Protein AF-A0A2S7TYX8-F1 (afdb_monomer)

Nearest PDB structures (foldseek):
  7lha-assembly2_B  TM=9.371E-01  e=7.055E-05  Bacteroides uniformis
  5g2v-assembly1_A  TM=8.141E-01  e=1.453E-05  Bacteroides thetaiotaomicron VPI-5482
  7lj2-assembly2_B  TM=9.367E-01  e=9.805E-05  Bacteroides uniformis
  7lha-assembly1_A  TM=9.356E-01  e=2.812E-04  Bacteroides uniformis
  2qzu-assembly1_A  TM=8.920E-01  e=6.196E-04  Bacteroides fragilis YCH46

Solvent-accessible surface area (backbone atoms only — not comparable to full-atom values): 7106 Å² total; per-residue (Å²): 107,70,68,61,51,52,51,53,50,52,50,53,52,50,53,49,53,53,54,52,51,32,49,78,70,72,37,47,76,79,46,71,48,77,49,69,54,97,54,20,57,31,81,51,52,96,76,34,73,55,69,88,61,97,45,65,57,26,63,59,46,64,76,46,79,44,40,69,81,45,101,58,51,92,67,78,79,82,72,86,73,89,81,59,80,57,19,51,60,40,28,52,31,51,78,72,74,43,85,70,65,90,85,59,91,37,54,57,53,71,90,63,69,123

Organism: NCBI:txid1658618

Radius of gyration: 16.45 Å; Cα contacts (8 Å, |Δi|>4): 111; chains: 1; bounding box: 40×35×39 Å

Sequence (114 aa):
MRDYNQLVYGVDVAVGMIREELAKHNLTEKTVIIFASDSGYANGVYGYGAKVLPYEEFARVPLMIYDPRHSVSGKKLRSKALTGGCDIAPTILELAGLSIPGNIGGKKLTASFG

Mean predicted aligned error: 4.53 Å

pLDDT: mean 91.05, std 7.35, range [65.44, 98.44]

Secondary structure (DSSP, 8-state):
-HHHHHHHHHHHHHHHHHHHHHHHTT-GGG--EEEE-S----TTGGG--SS-S-SHHHH---EEEE-TTSTTTTS---------GGGHHHHHHHHTTPPPPTT--S--SGGG--

InterPro domains:
  IPR000917 Sulfatase, N-terminal [PF00884] (2-97)
  IPR017850 Alkaline-phosphatase-like, core domain superfamily [G3DSA:3.40.720.10] (1-113)
  IPR017850 Alk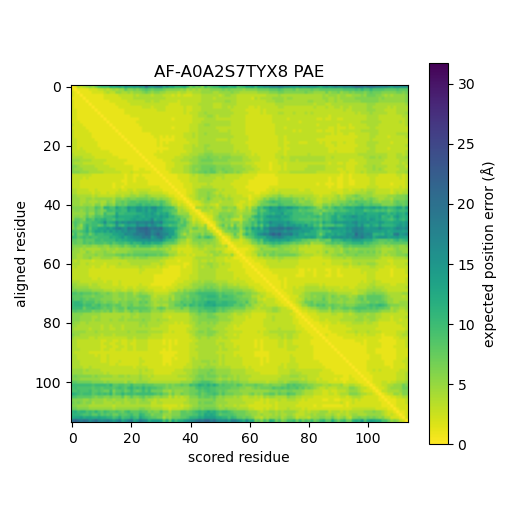aline-phosphatase-like, core domain superfamily [SSF53649] (1-110)

Structure (mmCIF, N/CA/C/O backbone):
data_AF-A0A2S7TYX8-F1
#
_entry.id   AF-A0A2S7TYX8-F1
#
loop_
_atom_site.group_PDB
_atom_site.id
_atom_site.type_symbol
_atom_site.label_atom_id
_atom_site.label_alt_id
_atom_site.label_comp_id
_atom_site.label_asym_id
_atom_site.label_entity_id
_atom_site.label_seq_id
_atom_site.pdbx_PDB_ins_code
_atom_site.Cartn_x
_atom_site.Cartn_y
_atom_site.Cartn_z
_atom_site.occupancy
_atom_site.B_iso_or_equiv
_atom_site.auth_seq_id
_atom_site.auth_comp_id
_atom_site.auth_asym_id
_atom_site.auth_atom_id
_atom_site.pdbx_PDB_model_num
ATOM 1 N N . MET A 1 1 ? 9.402 9.590 -20.543 1.00 76.50 1 MET A N 1
ATOM 2 C CA . MET A 1 1 ? 9.129 10.032 -19.154 1.00 76.50 1 MET A CA 1
ATOM 3 C C . MET A 1 1 ? 7.881 10.894 -19.018 1.00 76.50 1 MET A C 1
ATOM 5 O O . MET A 1 1 ? 7.153 10.682 -18.061 1.00 76.50 1 MET A O 1
ATOM 9 N N . ARG A 1 2 ? 7.609 11.840 -19.932 1.00 86.94 2 ARG A N 1
ATOM 10 C CA . ARG A 1 2 ? 6.414 12.702 -19.863 1.00 86.94 2 ARG A CA 1
ATOM 11 C C . ARG A 1 2 ? 5.112 11.911 -19.677 1.00 86.94 2 ARG A C 1
ATOM 13 O O . ARG A 1 2 ? 4.407 12.161 -18.709 1.00 86.94 2 ARG A O 1
ATOM 20 N N . ASP A 1 3 ? 4.858 10.931 -20.539 1.00 89.50 3 ASP A N 1
ATOM 21 C CA . ASP A 1 3 ? 3.597 10.173 -20.520 1.00 89.50 3 ASP A CA 1
ATOM 22 C C . ASP A 1 3 ? 3.461 9.316 -19.252 1.00 89.50 3 ASP A C 1
ATOM 24 O O . ASP A 1 3 ? 2.412 9.295 -18.616 1.00 89.50 3 ASP A O 1
ATOM 28 N N . TYR A 1 4 ? 4.555 8.688 -18.807 1.00 88.38 4 TYR A N 1
ATOM 29 C CA . TYR A 1 4 ? 4.590 7.947 -17.542 1.00 88.38 4 TYR A CA 1
ATOM 30 C C . TYR A 1 4 ? 4.257 8.849 -16.346 1.00 88.38 4 TYR A C 1
ATOM 32 O O . TYR A 1 4 ? 3.425 8.502 -15.515 1.00 88.38 4 TYR A O 1
ATOM 40 N N . ASN A 1 5 ? 4.844 10.046 -16.285 1.00 90.94 5 ASN A N 1
ATOM 41 C CA . ASN A 1 5 ? 4.571 10.989 -15.202 1.00 90.94 5 ASN A CA 1
ATOM 42 C C . ASN A 1 5 ? 3.126 11.511 -15.240 1.00 90.94 5 ASN A C 1
ATOM 44 O O . ASN A 1 5 ? 2.542 11.753 -14.187 1.00 90.94 5 ASN A O 1
ATOM 48 N N . GLN A 1 6 ? 2.528 11.652 -16.428 1.00 94.50 6 GLN A N 1
ATOM 49 C CA . GLN A 1 6 ? 1.105 11.984 -16.559 1.00 94.50 6 GLN A CA 1
ATOM 50 C C . GLN A 1 6 ? 0.209 10.866 -16.011 1.00 94.50 6 GLN A C 1
ATOM 52 O O . GLN A 1 6 ? -0.777 11.161 -15.339 1.00 94.50 6 GLN A O 1
ATOM 57 N N . LEU A 1 7 ? 0.569 9.597 -16.227 1.00 94.00 7 LEU A N 1
ATOM 58 C CA . LEU A 1 7 ? -0.145 8.463 -15.634 1.00 94.00 7 LEU A CA 1
ATOM 59 C C . LEU A 1 7 ? -0.006 8.437 -14.108 1.00 94.00 7 LEU A C 1
ATOM 61 O O . LEU A 1 7 ? -1.002 8.255 -13.414 1.00 94.00 7 LEU A O 1
ATOM 65 N N . VAL A 1 8 ? 1.197 8.689 -13.579 1.00 93.62 8 VAL A N 1
ATOM 66 C CA . VAL A 1 8 ? 1.421 8.802 -12.127 1.00 93.62 8 VAL A CA 1
ATOM 67 C C . VAL A 1 8 ? 0.555 9.911 -11.525 1.00 93.62 8 VAL A C 1
ATOM 69 O O . VAL A 1 8 ? -0.094 9.689 -10.506 1.00 93.62 8 VAL A O 1
ATOM 72 N N . TYR A 1 9 ? 0.486 11.076 -12.175 1.00 96.50 9 TYR A N 1
ATOM 73 C CA . TYR A 1 9 ? -0.397 12.164 -11.750 1.00 96.50 9 TYR A CA 1
ATOM 74 C C . TYR A 1 9 ? -1.875 11.747 -11.764 1.00 96.50 9 TYR A C 1
ATOM 76 O O . TYR A 1 9 ? -2.601 12.017 -10.813 1.00 96.50 9 TYR A O 1
ATOM 84 N N . GLY A 1 10 ? -2.318 11.038 -12.807 1.00 97.62 10 GLY A N 1
ATOM 85 C CA . GLY A 1 10 ? -3.681 10.509 -12.880 1.00 97.62 10 GLY A CA 1
ATOM 86 C C . GLY A 1 10 ? -4.018 9.559 -11.725 1.00 97.62 10 GLY A C 1
ATOM 87 O O . GLY A 1 10 ? -5.105 9.648 -11.157 1.00 97.62 10 GLY A O 1
ATOM 88 N N . VAL A 1 11 ? -3.077 8.692 -11.333 1.00 96.75 11 VAL A N 1
ATOM 89 C CA . VAL A 1 11 ? -3.237 7.804 -10.169 1.00 96.75 11 VAL A CA 1
ATOM 90 C C . VAL A 1 11 ? -3.329 8.605 -8.869 1.00 96.75 11 VAL A C 1
ATOM 92 O O . VAL A 1 11 ? -4.192 8.308 -8.047 1.00 96.75 11 VAL A O 1
ATOM 95 N N . ASP A 1 12 ? -2.496 9.631 -8.684 1.00 97.31 12 ASP A N 1
ATOM 96 C CA . ASP A 1 12 ? -2.542 10.496 -7.495 1.00 97.31 12 ASP A CA 1
ATOM 97 C C . ASP A 1 12 ? -3.901 11.204 -7.354 1.00 97.31 12 ASP A C 1
ATOM 99 O O . ASP A 1 12 ? -4.529 11.154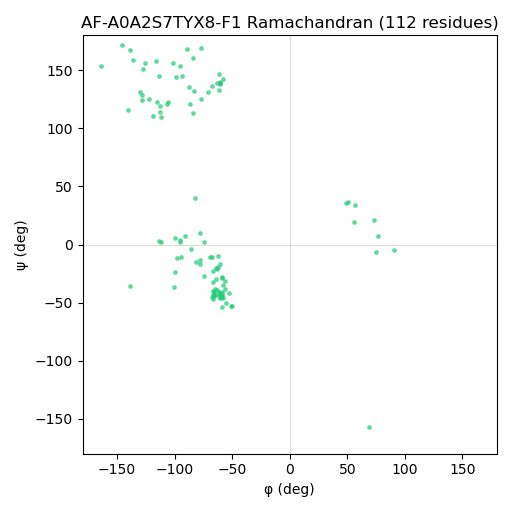 -6.292 1.00 97.31 12 ASP A O 1
ATOM 103 N N . VAL A 1 13 ? -4.425 11.754 -8.456 1.00 98.25 13 VAL A N 1
ATOM 104 C CA . VAL A 1 13 ? -5.770 12.352 -8.500 1.00 98.25 13 VAL A CA 1
ATOM 105 C C . VAL A 1 13 ? -6.847 11.320 -8.151 1.00 98.25 13 VAL A C 1
ATOM 107 O O . VAL A 1 13 ? -7.718 11.601 -7.328 1.00 98.25 13 VAL A O 1
ATOM 110 N N . ALA A 1 14 ? -6.777 10.109 -8.713 1.00 98.00 14 ALA A N 1
ATOM 111 C CA . ALA A 1 14 ? -7.742 9.047 -8.427 1.00 98.00 14 ALA A CA 1
ATOM 112 C C . ALA A 1 14 ? -7.717 8.609 -6.950 1.00 98.00 14 ALA A C 1
ATOM 114 O O . ALA A 1 14 ? -8.771 8.390 -6.350 1.00 98.00 14 ALA A O 1
ATOM 115 N N . VAL A 1 15 ? -6.534 8.535 -6.330 1.00 97.50 15 VAL A N 1
ATOM 116 C CA . VAL A 1 15 ? -6.402 8.285 -4.885 1.00 97.50 15 VAL A CA 1
ATOM 117 C C . VAL A 1 15 ? -7.064 9.406 -4.080 1.00 97.50 15 VAL A C 1
ATOM 119 O O . VAL A 1 15 ? -7.763 9.123 -3.103 1.00 97.50 15 VAL A O 1
ATOM 122 N N . GLY A 1 16 ? -6.898 10.665 -4.497 1.00 97.88 16 GLY A N 1
ATOM 123 C CA . GLY A 1 16 ? -7.610 11.810 -3.925 1.00 97.88 16 GLY A CA 1
ATOM 124 C C . GLY A 1 16 ? -9.130 11.635 -3.973 1.00 97.88 16 GLY A C 1
ATOM 125 O O . GLY A 1 16 ? -9.786 11.710 -2.935 1.00 97.88 16 GLY A O 1
ATOM 126 N N . MET A 1 17 ? -9.672 11.292 -5.143 1.00 98.44 17 MET A N 1
ATOM 127 C CA . MET A 1 17 ? -11.109 11.060 -5.342 1.00 98.44 17 MET A CA 1
ATOM 128 C C . MET A 1 17 ? -11.656 9.943 -4.442 1.00 98.44 17 MET A C 1
ATOM 130 O O . MET A 1 17 ? -12.715 10.102 -3.838 1.00 98.44 17 MET A O 1
ATOM 134 N N . ILE A 1 18 ? -10.930 8.827 -4.303 1.00 97.94 18 ILE A N 1
ATOM 135 C CA . ILE A 1 18 ? -11.330 7.724 -3.413 1.00 97.94 18 ILE A CA 1
ATOM 136 C C . ILE A 1 18 ? -11.397 8.209 -1.960 1.00 97.94 18 ILE A C 1
ATOM 138 O O . ILE A 1 18 ? -12.356 7.910 -1.249 1.00 97.94 18 ILE A O 1
ATOM 142 N N . ARG A 1 19 ? -10.401 8.981 -1.508 1.00 97.19 19 ARG A N 1
ATOM 143 C CA . ARG A 1 19 ? -10.370 9.520 -0.139 1.00 97.19 19 ARG A CA 1
ATOM 144 C C . ARG A 1 19 ? -11.496 10.518 0.118 1.00 97.19 19 ARG A C 1
ATOM 146 O O . ARG A 1 19 ? -12.083 10.491 1.198 1.00 97.19 19 ARG A O 1
ATOM 153 N N . GLU A 1 20 ? -11.801 11.377 -0.850 1.00 98.31 20 GLU A N 1
ATOM 154 C CA . GLU A 1 20 ? -12.938 12.297 -0.770 1.00 98.31 20 GLU A CA 1
ATOM 155 C C . GLU A 1 20 ? -14.261 11.542 -0.662 1.00 98.31 20 GLU A C 1
ATOM 157 O O . GLU A 1 20 ? -15.112 11.905 0.149 1.00 98.31 20 GLU A O 1
ATOM 162 N N . GLU A 1 21 ? -14.429 10.467 -1.432 1.00 98.25 21 GLU A N 1
ATOM 163 C CA . GLU A 1 21 ? -15.639 9.655 -1.366 1.00 98.25 21 GLU A CA 1
ATOM 164 C C . GLU A 1 21 ? -15.760 8.948 -0.009 1.00 98.25 21 GLU A C 1
ATOM 166 O O . GLU A 1 21 ? -16.801 9.032 0.637 1.00 98.25 21 GLU A O 1
ATOM 171 N N . LEU A 1 22 ? -14.680 8.366 0.522 1.00 98.06 22 LEU A N 1
ATOM 172 C CA . LEU A 1 22 ? -14.688 7.813 1.884 1.00 98.06 22 LEU A CA 1
ATOM 173 C C . LEU A 1 22 ? -15.101 8.854 2.940 1.00 98.06 22 LEU A C 1
ATOM 175 O O . LEU A 1 22 ? -15.848 8.523 3.864 1.00 98.06 22 LEU A O 1
ATOM 179 N N . ALA A 1 23 ? -14.665 10.109 2.794 1.00 97.31 23 ALA A N 1
ATOM 180 C CA . ALA A 1 23 ? -15.039 11.191 3.700 1.00 97.31 23 ALA A CA 1
ATOM 181 C C . ALA A 1 23 ? -16.527 11.557 3.596 1.00 97.31 23 ALA A C 1
ATOM 183 O O . ALA A 1 23 ? -17.194 11.660 4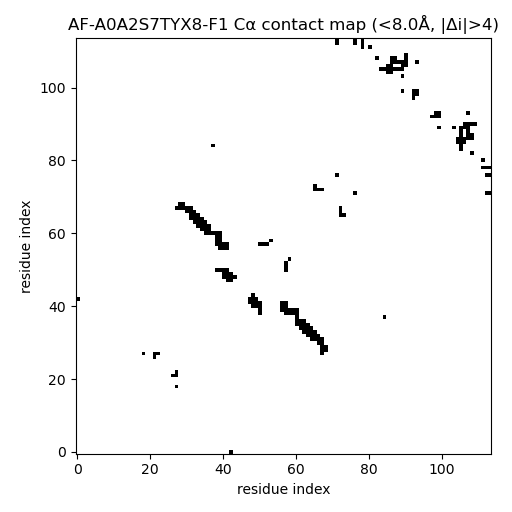.625 1.00 97.31 23 ALA A O 1
ATOM 184 N N . LYS A 1 24 ? -17.074 11.682 2.379 1.00 98.38 24 LYS A N 1
ATOM 185 C CA . LYS A 1 24 ? -18.505 11.979 2.159 1.00 98.38 24 LYS A CA 1
ATOM 186 C C . LYS A 1 24 ? -19.428 10.942 2.798 1.00 98.38 24 LYS A C 1
ATOM 188 O O . LYS A 1 24 ? -20.494 11.295 3.295 1.00 98.38 24 LYS A O 1
ATOM 193 N N . HIS A 1 25 ? -19.013 9.676 2.810 1.00 98.06 25 HIS A N 1
ATOM 194 C CA . HIS A 1 25 ? -19.786 8.573 3.389 1.00 98.06 25 HIS A CA 1
ATOM 195 C C . HIS A 1 25 ? -19.466 8.310 4.870 1.00 98.06 25 HIS A C 1
ATOM 197 O O . HIS A 1 25 ? -19.968 7.345 5.441 1.00 98.06 25 HIS A O 1
ATOM 203 N N . ASN A 1 26 ? -18.659 9.159 5.522 1.00 97.6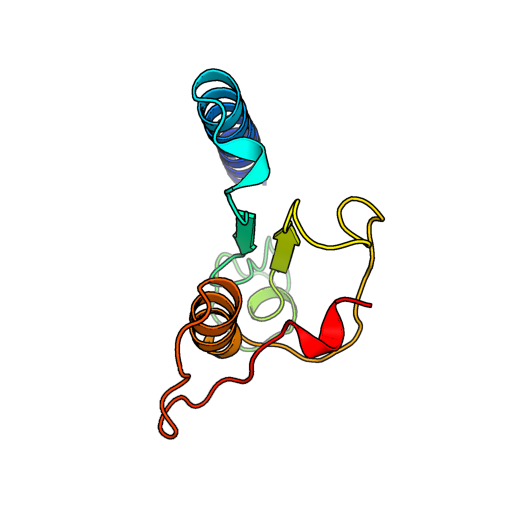2 26 ASN A N 1
ATOM 204 C CA . ASN A 1 26 ? -18.214 8.992 6.915 1.00 97.62 26 ASN A CA 1
ATOM 205 C C . ASN A 1 26 ? -17.501 7.648 7.178 1.00 97.62 26 ASN A C 1
ATOM 207 O O . ASN A 1 26 ? -17.608 7.062 8.259 1.00 97.62 26 ASN A O 1
ATOM 211 N N . LEU A 1 27 ? -16.769 7.146 6.181 1.00 97.62 27 LEU A N 1
ATOM 212 C CA . LEU A 1 27 ? -16.041 5.877 6.240 1.00 97.62 27 LEU A CA 1
ATOM 213 C C . LEU A 1 27 ? -14.556 6.047 6.571 1.00 97.62 27 LEU A C 1
ATOM 215 O O . LEU A 1 27 ? -13.899 5.052 6.879 1.00 97.62 27 LEU A O 1
ATOM 219 N N . THR A 1 28 ? -14.030 7.276 6.544 1.00 95.69 28 THR A N 1
ATOM 220 C CA . THR A 1 28 ? -12.604 7.569 6.760 1.00 95.69 28 THR A CA 1
ATOM 221 C C . THR A 1 28 ? -12.056 6.901 8.016 1.00 95.69 28 THR A C 1
ATOM 223 O O . THR A 1 28 ? -11.119 6.125 7.905 1.00 95.69 28 THR A O 1
ATOM 226 N N . GLU A 1 29 ? -12.688 7.094 9.178 1.00 95.50 29 GLU A N 1
ATOM 227 C CA . GLU A 1 29 ? -12.207 6.573 10.473 1.00 95.50 29 GLU A CA 1
ATOM 228 C C . GLU A 1 29 ? -12.294 5.041 10.616 1.00 95.50 29 GLU A C 1
ATOM 230 O O . GLU A 1 29 ? -11.762 4.460 11.561 1.00 95.50 29 GLU A O 1
ATOM 235 N N . LYS A 1 30 ? -12.979 4.362 9.687 1.00 95.12 30 LYS A N 1
ATOM 236 C CA . LYS A 1 30 ? -13.185 2.903 9.694 1.00 95.12 30 LYS A CA 1
ATOM 237 C C . LYS A 1 30 ? -12.448 2.192 8.561 1.00 95.12 30 LYS A C 1
ATOM 239 O O . LYS A 1 30 ? -12.573 0.977 8.431 1.00 95.12 30 LYS A O 1
ATOM 244 N N . THR A 1 31 ? -11.697 2.931 7.749 1.00 97.00 31 THR A N 1
ATOM 245 C CA . THR A 1 31 ? -11.047 2.402 6.551 1.00 97.00 31 THR A CA 1
ATOM 246 C C . THR A 1 31 ? -9.536 2.459 6.701 1.00 97.00 31 THR A C 1
ATOM 248 O O . THR A 1 31 ? -8.957 3.529 6.872 1.00 97.00 31 THR A O 1
ATOM 251 N N . VAL A 1 32 ? -8.886 1.303 6.585 1.00 96.62 32 VAL A N 1
ATOM 252 C CA . VAL A 1 32 ? -7.434 1.239 6.397 1.00 96.62 32 VAL A CA 1
ATOM 253 C C . VAL A 1 32 ? -7.128 1.439 4.918 1.00 96.62 32 VAL A C 1
ATOM 255 O O . VAL A 1 32 ? -7.720 0.780 4.066 1.00 96.62 32 VAL A O 1
ATOM 258 N N . ILE A 1 33 ? -6.171 2.310 4.611 1.00 96.62 33 ILE A N 1
ATOM 259 C CA . ILE A 1 33 ? -5.679 2.526 3.250 1.00 96.62 33 ILE A CA 1
ATOM 260 C C . ILE A 1 33 ? -4.295 1.892 3.128 1.00 96.62 33 ILE A C 1
ATOM 262 O O . ILE A 1 33 ? -3.366 2.274 3.838 1.00 96.62 33 ILE A O 1
ATOM 266 N N . ILE A 1 34 ? -4.153 0.941 2.204 1.00 96.50 34 ILE A N 1
ATOM 267 C CA . ILE A 1 34 ? -2.869 0.350 1.819 1.00 96.50 34 ILE A CA 1
ATOM 268 C C . ILE A 1 34 ? -2.580 0.787 0.386 1.00 96.50 34 ILE A C 1
ATOM 270 O O . ILE A 1 34 ? -3.300 0.414 -0.536 1.00 96.50 34 ILE A O 1
ATOM 274 N N . PHE A 1 35 ? -1.531 1.582 0.201 1.00 96.06 35 PHE A N 1
ATOM 275 C CA . PHE A 1 35 ? -1.032 1.965 -1.114 1.00 96.06 35 PHE A CA 1
ATOM 276 C C . PHE A 1 35 ? 0.256 1.201 -1.397 1.00 96.06 35 PHE A C 1
ATOM 278 O O . PHE A 1 35 ? 1.219 1.294 -0.633 1.00 96.06 35 PHE A O 1
ATOM 285 N N . ALA A 1 36 ? 0.271 0.454 -2.494 1.00 95.31 36 ALA A N 1
ATOM 286 C CA . ALA A 1 36 ? 1.412 -0.339 -2.914 1.00 95.31 36 ALA A CA 1
ATOM 287 C C . ALA A 1 36 ? 1.515 -0.384 -4.441 1.00 95.31 36 ALA A C 1
ATOM 289 O O . ALA A 1 36 ? 0.606 0.046 -5.150 1.00 95.31 36 ALA A O 1
ATOM 290 N N . SER A 1 37 ? 2.616 -0.936 -4.939 1.00 93.00 37 SER A N 1
ATOM 291 C CA . SER A 1 37 ? 2.775 -1.303 -6.345 1.00 93.00 37 SER A CA 1
ATOM 292 C C . SER A 1 37 ? 3.228 -2.761 -6.445 1.00 93.00 37 SER A C 1
ATOM 294 O O . SER A 1 37 ? 3.853 -3.292 -5.530 1.00 93.00 37 SER A O 1
ATOM 296 N N . ASP A 1 38 ? 2.867 -3.427 -7.536 1.00 89.50 38 ASP A N 1
ATOM 297 C CA . ASP A 1 38 ? 3.246 -4.808 -7.840 1.00 89.50 38 ASP A CA 1
ATOM 298 C C . ASP A 1 38 ? 4.718 -4.933 -8.272 1.00 89.50 38 ASP A C 1
ATOM 300 O O . ASP A 1 38 ? 5.348 -5.985 -8.113 1.00 89.50 38 ASP A O 1
ATOM 304 N N . SER A 1 39 ? 5.275 -3.861 -8.843 1.00 88.69 39 SER A N 1
ATOM 305 C CA . SER A 1 39 ? 6.635 -3.821 -9.353 1.00 88.69 39 SER A CA 1
ATOM 306 C C . SER A 1 39 ? 7.172 -2.415 -9.595 1.00 88.69 39 SER A C 1
ATOM 308 O O . SER A 1 39 ? 6.438 -1.467 -9.850 1.00 88.69 39 SER A O 1
ATOM 310 N N . GLY A 1 40 ? 8.495 -2.291 -9.526 1.00 85.38 40 GLY A N 1
ATOM 311 C CA . GLY A 1 40 ? 9.191 -1.079 -9.923 1.00 85.38 40 GLY A CA 1
ATOM 312 C C . GLY A 1 40 ? 9.303 -0.952 -11.444 1.00 85.38 40 GLY A C 1
ATOM 313 O O . GLY A 1 40 ? 9.041 -1.891 -12.201 1.00 85.38 40 GLY A O 1
ATOM 314 N N . TYR A 1 41 ? 9.726 0.225 -11.895 1.00 82.88 41 TYR A N 1
ATOM 315 C CA . TYR A 1 41 ? 9.855 0.558 -13.309 1.00 82.88 41 TYR A CA 1
ATOM 316 C C . TYR A 1 41 ? 11.253 1.115 -13.570 1.00 82.88 41 TYR A C 1
ATOM 318 O O . TYR A 1 41 ? 11.636 2.111 -12.959 1.00 82.88 41 TYR A O 1
ATOM 326 N N . ALA A 1 42 ? 12.001 0.512 -14.505 1.00 78.81 42 ALA A N 1
ATOM 327 C CA . ALA A 1 42 ? 13.390 0.908 -14.770 1.00 78.81 42 ALA A CA 1
ATOM 328 C C . ALA A 1 42 ? 13.552 2.370 -15.179 1.00 78.81 42 ALA A C 1
ATOM 330 O O . ALA A 1 42 ? 14.605 2.946 -14.954 1.00 78.81 42 ALA A O 1
ATOM 331 N N . ASN A 1 43 ? 12.545 2.974 -15.812 1.00 81.56 43 ASN A N 1
ATOM 332 C CA . ASN A 1 43 ? 12.583 4.374 -16.233 1.00 81.56 43 ASN A CA 1
ATOM 333 C C . ASN A 1 43 ? 13.869 4.781 -16.999 1.00 81.56 43 ASN A C 1
ATOM 335 O O . ASN A 1 43 ? 14.367 5.895 -16.841 1.00 81.56 43 ASN A O 1
ATOM 339 N N . GLY A 1 44 ? 14.418 3.878 -17.821 1.00 77.19 44 GLY A N 1
ATOM 340 C CA . GLY A 1 44 ? 15.654 4.093 -18.581 1.00 77.19 44 GLY A CA 1
ATOM 341 C C . GLY A 1 44 ? 16.943 3.673 -17.866 1.00 77.19 44 GLY A C 1
ATOM 342 O O . GLY A 1 44 ? 18.008 3.704 -18.485 1.00 77.19 44 GLY A O 1
ATOM 343 N N . VAL A 1 45 ? 16.880 3.238 -16.603 1.00 74.19 45 VAL A N 1
ATOM 344 C CA . VAL A 1 45 ? 18.021 2.644 -15.895 1.00 74.19 45 VAL A CA 1
ATOM 345 C C . VAL A 1 45 ? 18.459 1.372 -16.632 1.00 74.19 45 VAL A C 1
ATOM 347 O O . VAL A 1 45 ? 17.639 0.559 -17.063 1.00 74.19 45 VAL A O 1
ATOM 350 N N . TYR A 1 46 ? 19.771 1.251 -16.851 1.00 79.31 46 TYR A N 1
ATOM 351 C CA . TYR A 1 46 ? 20.403 0.216 -17.683 1.00 79.31 46 TYR A CA 1
ATOM 352 C C . TYR A 1 46 ? 19.893 0.144 -19.138 1.00 79.31 46 TYR A C 1
ATOM 354 O O . TYR A 1 46 ? 20.082 -0.869 -19.805 1.00 79.31 46 TYR A O 1
ATOM 362 N N . GLY A 1 47 ? 19.253 1.203 -19.650 1.00 79.62 47 GLY A N 1
ATOM 363 C CA . GLY A 1 47 ? 18.678 1.224 -20.999 1.00 79.62 47 GLY A CA 1
ATOM 364 C C . GLY A 1 47 ? 17.355 0.462 -21.135 1.00 79.62 47 GLY A C 1
ATOM 365 O O . GLY A 1 47 ? 16.847 0.335 -22.248 1.00 79.62 47 GLY A O 1
ATOM 366 N N . TYR A 1 48 ? 16.774 -0.021 -20.030 1.00 76.75 48 TYR A N 1
ATOM 367 C CA . TYR A 1 48 ? 15.511 -0.757 -20.051 1.00 76.75 48 TYR A CA 1
ATOM 368 C C . TYR A 1 48 ? 14.294 0.148 -19.811 1.00 76.75 48 TYR A C 1
ATOM 370 O O . TYR A 1 48 ? 14.312 1.088 -19.012 1.00 76.75 48 TYR A O 1
ATOM 378 N N . GLY A 1 49 ? 13.197 -0.189 -20.488 1.00 66.38 49 GLY A N 1
ATOM 379 C CA . GLY A 1 49 ? 11.838 0.173 -20.089 1.00 66.38 49 GLY A CA 1
ATOM 380 C C . GLY A 1 49 ? 11.155 -1.029 -19.432 1.00 66.38 49 GLY A C 1
ATOM 381 O O . GLY A 1 49 ? 11.524 -2.168 -19.708 1.00 66.38 49 GLY A O 1
ATOM 382 N N . ALA A 1 50 ? 10.149 -0.781 -18.592 1.00 72.12 50 ALA A N 1
ATOM 383 C CA . ALA A 1 50 ? 9.368 -1.812 -17.896 1.00 72.12 50 ALA A CA 1
ATOM 384 C C . ALA A 1 50 ? 10.136 -2.601 -16.817 1.00 72.12 50 ALA A C 1
ATOM 386 O O . ALA A 1 50 ? 11.081 -2.083 -16.221 1.00 72.12 50 ALA A O 1
ATOM 387 N N . LYS A 1 51 ? 9.647 -3.812 -16.512 1.00 72.06 51 LYS A N 1
ATOM 388 C CA . LYS A 1 51 ? 10.184 -4.762 -15.534 1.00 72.06 51 LYS A CA 1
ATOM 389 C C . LYS A 1 51 ? 10.728 -5.983 -16.258 1.00 72.06 51 LYS A C 1
ATOM 391 O O . LYS A 1 51 ? 9.972 -6.666 -16.939 1.00 72.06 51 LYS A O 1
ATOM 396 N N . VAL A 1 52 ? 12.023 -6.256 -16.107 1.00 73.69 52 VAL A N 1
ATOM 397 C CA . VAL A 1 52 ? 12.679 -7.374 -16.812 1.00 73.69 52 VAL A CA 1
ATOM 398 C C . VAL A 1 52 ? 13.664 -8.126 -15.917 1.00 73.69 52 VAL A C 1
ATOM 400 O O . VAL A 1 52 ? 13.773 -9.344 -16.015 1.00 73.69 52 VAL A O 1
ATOM 403 N N . LEU A 1 53 ? 14.362 -7.424 -15.021 1.00 81.00 53 LEU A N 1
ATOM 404 C CA . LEU A 1 53 ? 15.498 -7.964 -14.270 1.00 81.00 53 LEU A CA 1
ATOM 405 C C . LEU A 1 53 ? 15.305 -7.797 -12.754 1.00 81.00 53 LEU A C 1
ATOM 407 O O . LEU A 1 53 ? 14.570 -6.905 -12.331 1.00 81.00 53 LEU A O 1
ATOM 411 N N . PRO A 1 54 ? 15.955 -8.626 -11.915 1.00 82.31 54 PRO A N 1
ATOM 412 C CA . PRO A 1 54 ? 15.797 -8.595 -10.461 1.00 82.31 54 PRO A CA 1
ATOM 413 C C . PRO A 1 54 ? 16.672 -7.516 -9.794 1.00 82.31 54 PRO A C 1
ATOM 415 O O . PRO A 1 54 ? 17.263 -7.766 -8.746 1.00 82.31 54 PRO A O 1
ATOM 418 N N . TYR A 1 55 ? 16.792 -6.331 -10.401 1.00 86.31 55 TYR A N 1
ATOM 419 C CA . TYR A 1 55 ? 17.471 -5.204 -9.753 1.00 86.31 55 TYR A CA 1
ATOM 420 C C . TYR A 1 55 ? 16.524 -4.444 -8.820 1.00 86.31 55 TYR A C 1
ATOM 422 O O . TYR A 1 55 ? 15.297 -4.539 -8.927 1.00 86.31 55 TYR A O 1
ATOM 430 N N . GLU A 1 56 ? 17.115 -3.680 -7.904 1.00 85.25 56 GLU A N 1
ATOM 431 C CA . GLU A 1 56 ? 16.413 -2.910 -6.875 1.00 85.25 56 GLU A CA 1
ATOM 432 C C . GLU A 1 56 ? 15.326 -2.012 -7.487 1.00 85.25 56 GLU A C 1
ATOM 434 O O . GLU A 1 56 ? 14.206 -1.983 -6.992 1.00 85.25 56 GLU A O 1
ATOM 439 N N . GLU A 1 57 ? 15.598 -1.355 -8.615 1.00 84.38 57 GLU A N 1
ATOM 440 C CA . GLU A 1 57 ? 14.674 -0.444 -9.305 1.00 84.38 57 GLU A CA 1
ATOM 441 C C . GLU A 1 57 ? 13.403 -1.133 -9.822 1.00 84.38 57 GLU A C 1
ATOM 443 O O . GLU A 1 57 ? 12.390 -0.475 -10.055 1.00 84.38 57 GLU A O 1
ATOM 448 N N . PHE A 1 58 ? 13.443 -2.455 -9.999 1.00 84.25 58 PHE A N 1
ATOM 449 C CA . PHE A 1 58 ? 12.323 -3.274 -10.465 1.00 84.25 58 PHE A CA 1
ATOM 450 C C . PHE A 1 58 ? 11.594 -3.994 -9.325 1.00 84.25 58 PHE A C 1
ATOM 452 O O . PHE A 1 58 ? 10.435 -4.394 -9.479 1.00 84.25 58 PHE A O 1
ATOM 459 N N . ALA A 1 59 ? 12.283 -4.216 -8.203 1.00 88.00 59 ALA A N 1
ATOM 460 C CA . ALA A 1 59 ? 11.784 -4.984 -7.067 1.00 88.00 59 ALA A CA 1
ATOM 461 C C . ALA A 1 59 ? 11.282 -4.092 -5.923 1.00 88.00 59 ALA A C 1
ATOM 463 O O . ALA A 1 59 ? 10.291 -4.423 -5.274 1.00 88.00 59 ALA A O 1
ATOM 464 N N . ARG A 1 60 ? 11.937 -2.953 -5.682 1.00 90.94 60 ARG A N 1
ATOM 465 C CA . ARG A 1 60 ? 11.595 -2.037 -4.599 1.00 90.94 60 ARG A CA 1
ATOM 466 C C . ARG A 1 60 ? 10.483 -1.090 -5.021 1.00 90.94 60 ARG A C 1
ATOM 468 O O . ARG A 1 60 ? 10.658 -0.206 -5.853 1.00 90.94 60 ARG A O 1
ATOM 475 N N . VAL A 1 61 ? 9.341 -1.264 -4.373 1.00 93.31 61 VAL A N 1
ATOM 476 C CA . VAL A 1 61 ? 8.091 -0.553 -4.644 1.00 93.31 61 VAL A CA 1
ATOM 477 C C . VAL A 1 61 ? 7.666 0.295 -3.448 1.00 93.31 61 VAL A C 1
ATOM 479 O O . VAL A 1 61 ? 8.081 0.017 -2.318 1.00 93.31 61 VAL A O 1
ATOM 482 N N . PRO A 1 62 ? 6.838 1.338 -3.649 1.00 93.94 62 PRO A N 1
ATOM 483 C CA . PRO A 1 62 ? 6.186 2.005 -2.533 1.00 93.94 62 PRO A CA 1
ATOM 484 C C . PRO A 1 62 ? 5.299 1.015 -1.768 1.00 93.94 62 PRO A C 1
ATOM 486 O O . PRO A 1 62 ? 4.590 0.214 -2.369 1.00 93.94 62 PRO A O 1
ATOM 489 N N . LEU A 1 63 ? 5.316 1.121 -0.441 1.00 95.38 63 LEU A N 1
ATOM 490 C CA . LEU A 1 63 ? 4.348 0.503 0.457 1.00 95.38 63 LEU A CA 1
ATOM 491 C C . LEU A 1 63 ? 4.040 1.505 1.569 1.00 95.38 63 LEU A C 1
ATOM 493 O O . LEU A 1 63 ? 4.925 1.895 2.332 1.00 95.38 63 LEU A O 1
ATOM 497 N N . MET A 1 64 ? 2.793 1.955 1.633 1.00 95.25 64 MET A N 1
ATOM 498 C CA . MET A 1 64 ? 2.289 2.875 2.648 1.00 95.25 64 MET A CA 1
ATOM 499 C C . MET A 1 64 ? 1.010 2.300 3.240 1.00 95.25 64 MET A C 1
ATOM 501 O O . MET A 1 64 ? 0.111 1.902 2.504 1.00 95.25 64 MET A O 1
ATOM 505 N N . ILE A 1 65 ? 0.928 2.276 4.568 1.00 95.19 65 ILE A N 1
ATOM 506 C CA . ILE A 1 65 ? -0.257 1.828 5.298 1.00 95.19 65 ILE A CA 1
ATOM 507 C C . ILE A 1 65 ? -0.711 2.973 6.196 1.00 95.19 65 ILE A C 1
ATOM 509 O O . ILE A 1 65 ? 0.070 3.504 6.985 1.00 95.19 65 ILE A O 1
ATOM 513 N N . TYR A 1 66 ? -1.971 3.357 6.051 1.00 94.88 66 TYR A N 1
ATOM 514 C CA . TYR A 1 66 ? -2.642 4.339 6.883 1.00 94.88 66 TYR A CA 1
ATOM 515 C C . TYR A 1 66 ? -3.821 3.663 7.575 1.00 94.88 66 TYR A C 1
ATOM 517 O O . TYR A 1 66 ? -4.802 3.304 6.927 1.00 94.88 66 TYR A O 1
ATOM 525 N N . ASP A 1 67 ? -3.713 3.486 8.891 1.00 94.88 67 ASP A N 1
ATOM 526 C CA . ASP A 1 67 ? -4.816 3.040 9.740 1.00 94.88 67 ASP A CA 1
ATOM 527 C C . ASP A 1 67 ? -5.214 4.201 10.665 1.00 94.88 67 ASP A C 1
ATOM 529 O O . ASP A 1 67 ? -4.426 4.549 11.548 1.00 94.88 67 ASP A O 1
ATOM 533 N N . PRO A 1 68 ? -6.385 4.836 10.487 1.00 93.94 68 PRO A N 1
ATOM 534 C CA . PRO A 1 68 ? -6.823 5.956 11.329 1.00 93.94 68 PRO A CA 1
ATOM 535 C C . PRO A 1 68 ? -6.999 5.562 12.805 1.00 93.94 68 PRO A C 1
ATOM 537 O O . PRO A 1 68 ? -6.938 6.415 13.685 1.00 93.94 68 PRO A O 1
ATOM 540 N N . ARG A 1 69 ? -7.146 4.264 13.099 1.00 92.44 69 ARG A N 1
ATOM 541 C CA . ARG A 1 69 ? -7.351 3.735 14.455 1.00 92.44 69 ARG A CA 1
ATOM 542 C C . ARG A 1 69 ? -6.042 3.606 15.240 1.00 92.44 69 ARG A C 1
ATOM 544 O O . ARG A 1 69 ? -6.075 3.430 16.456 1.00 92.44 69 ARG A O 1
ATOM 551 N N . HIS A 1 70 ? -4.886 3.666 14.572 1.00 92.06 70 HIS A N 1
ATOM 552 C CA . HIS A 1 70 ? -3.585 3.494 15.220 1.00 92.06 70 HIS A CA 1
ATOM 553 C C . HIS A 1 70 ? -3.043 4.821 15.771 1.00 92.06 70 HIS A C 1
ATOM 555 O O . HIS A 1 70 ? -2.989 5.832 15.074 1.00 92.06 70 HIS A O 1
ATOM 561 N N . SER A 1 71 ? -2.512 4.809 16.997 1.00 89.75 71 SER A N 1
ATOM 562 C CA . SER A 1 71 ? -2.027 5.995 17.741 1.00 89.75 71 SER A CA 1
ATOM 563 C C . SER A 1 71 ? -0.856 6.764 17.098 1.00 89.75 71 SER A C 1
ATOM 565 O O . SER A 1 71 ? -0.469 7.854 17.540 1.00 89.75 71 SER A O 1
ATOM 567 N N . VAL A 1 72 ? -0.250 6.194 16.061 1.00 87.12 72 VAL A N 1
ATOM 568 C CA . VAL A 1 72 ? 0.897 6.759 15.337 1.00 87.12 72 VAL A CA 1
ATOM 569 C C . VAL A 1 72 ? 0.555 7.138 13.899 1.00 87.12 72 VAL A C 1
ATOM 571 O O . VAL A 1 72 ? 1.422 7.602 13.156 1.00 87.12 72 VAL A O 1
ATOM 574 N N . SER A 1 73 ? -0.707 6.969 13.507 1.00 88.56 73 SER A N 1
ATOM 575 C CA . SER A 1 73 ? -1.177 7.299 12.171 1.00 88.56 73 SER A CA 1
ATOM 576 C C . SER A 1 73 ? -0.929 8.770 11.838 1.00 88.56 73 SER A C 1
ATOM 578 O O . SER A 1 73 ? -0.978 9.647 12.699 1.00 88.56 73 SER A O 1
ATOM 580 N N . GLY A 1 74 ? -0.576 9.046 10.582 1.00 83.31 74 GLY A N 1
ATOM 581 C CA . GLY A 1 74 ? -0.240 10.396 10.119 1.00 83.31 74 GLY A CA 1
ATOM 582 C C . GLY A 1 74 ? 1.132 10.935 10.558 1.00 83.31 74 GLY A C 1
ATOM 583 O O . GLY A 1 74 ? 1.563 11.958 10.028 1.00 83.31 74 GLY A O 1
ATOM 584 N N . LYS A 1 75 ? 1.888 10.243 11.429 1.00 88.12 75 LYS A N 1
ATOM 585 C CA . LYS A 1 75 ? 3.219 10.694 11.901 1.00 88.12 75 LYS A CA 1
ATOM 586 C C . LYS A 1 75 ? 4.367 10.479 10.903 1.00 88.12 75 LYS A C 1
ATOM 588 O O . LYS A 1 75 ? 5.526 10.662 11.258 1.00 88.12 75 LYS A O 1
ATOM 593 N N . LYS A 1 76 ? 4.063 10.102 9.652 1.00 86.56 76 LYS A N 1
ATOM 594 C CA . LYS A 1 76 ? 5.042 9.877 8.564 1.00 86.56 76 LYS A CA 1
ATOM 595 C C . LYS A 1 76 ? 6.198 8.943 8.968 1.00 86.56 76 LYS A C 1
ATOM 597 O O . LYS A 1 76 ? 7.342 9.154 8.561 1.00 86.56 76 LYS A O 1
ATOM 602 N N . LEU A 1 77 ? 5.898 7.921 9.772 1.00 89.25 77 LEU A N 1
ATOM 603 C CA . LEU A 1 77 ? 6.883 6.930 10.195 1.00 89.25 77 LEU A CA 1
ATOM 604 C C . LEU A 1 77 ? 7.455 6.180 8.988 1.00 89.25 77 LEU A C 1
ATOM 606 O O . LEU A 1 77 ? 6.769 5.947 7.992 1.00 89.25 77 LEU A O 1
ATOM 610 N N . ARG A 1 78 ? 8.728 5.797 9.089 1.00 91.06 78 ARG A N 1
ATOM 611 C CA . ARG A 1 78 ? 9.413 4.972 8.092 1.00 91.06 78 ARG A CA 1
ATOM 612 C C . ARG A 1 78 ? 10.070 3.790 8.786 1.00 91.06 78 ARG A C 1
ATOM 614 O O . ARG A 1 78 ? 10.839 3.982 9.724 1.00 91.06 78 ARG A O 1
ATOM 621 N N . SER A 1 79 ? 9.802 2.590 8.287 1.00 91.31 79 SER A N 1
ATOM 622 C CA . SER A 1 79 ? 10.477 1.368 8.718 1.00 91.31 79 SER A CA 1
ATOM 623 C C . SER A 1 79 ? 11.596 1.006 7.740 1.00 91.31 79 SER A C 1
ATOM 625 O O . SER A 1 79 ? 11.469 1.217 6.534 1.00 91.31 79 SER A O 1
ATOM 627 N N . LYS A 1 80 ? 12.697 0.463 8.270 1.00 92.62 80 LYS 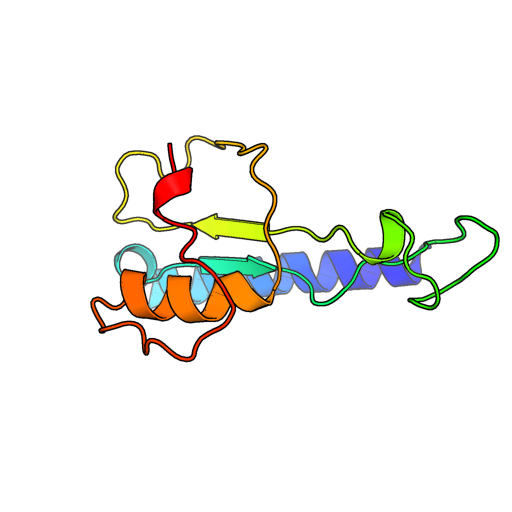A N 1
ATOM 628 C CA . LYS A 1 80 ? 13.774 -0.163 7.482 1.00 92.62 80 LYS A CA 1
ATOM 629 C C . LYS A 1 80 ? 13.602 -1.684 7.363 1.00 92.62 80 LYS A C 1
ATOM 631 O O . LYS A 1 80 ? 14.478 -2.338 6.807 1.00 92.62 80 LYS A O 1
ATOM 636 N N . ALA A 1 81 ? 12.526 -2.247 7.918 1.00 93.25 81 ALA A N 1
ATOM 637 C CA . ALA A 1 81 ? 12.255 -3.675 7.832 1.00 93.25 81 ALA A CA 1
ATOM 638 C C . ALA A 1 81 ? 12.105 -4.107 6.368 1.00 93.25 81 ALA A C 1
ATOM 640 O O . ALA A 1 81 ? 11.471 -3.417 5.567 1.00 93.25 81 ALA A O 1
ATOM 641 N N . LEU A 1 82 ? 12.688 -5.257 6.033 1.00 93.56 82 LEU A N 1
ATOM 642 C CA . LEU A 1 82 ? 12.476 -5.882 4.736 1.00 93.56 82 LEU A CA 1
ATOM 643 C C . LEU A 1 82 ? 11.048 -6.427 4.683 1.00 93.56 82 LEU A C 1
ATOM 645 O O . LEU A 1 82 ? 10.614 -7.113 5.607 1.00 93.56 82 LEU A O 1
ATOM 649 N N . THR A 1 83 ? 10.341 -6.112 3.604 1.00 95.12 83 THR A N 1
ATOM 650 C CA . THR A 1 83 ? 8.951 -6.520 3.377 1.00 95.12 83 THR A CA 1
ATOM 651 C C . THR A 1 83 ? 8.785 -6.989 1.938 1.00 95.12 83 THR A C 1
ATOM 653 O O . THR A 1 83 ? 9.595 -6.647 1.072 1.00 95.12 83 THR A O 1
ATOM 656 N N . GLY A 1 84 ? 7.746 -7.774 1.680 1.00 93.75 84 GLY A N 1
ATOM 657 C CA . GLY A 1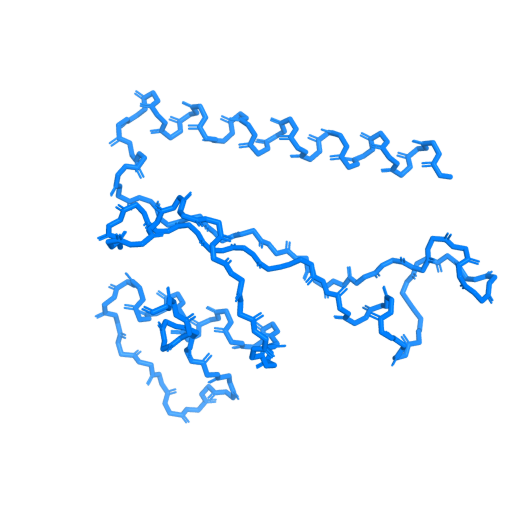 84 ? 7.373 -8.224 0.344 1.00 93.75 84 GLY A CA 1
ATOM 658 C C . GLY A 1 84 ? 5.865 -8.196 0.121 1.00 93.75 84 GLY A C 1
ATOM 659 O O . GLY A 1 84 ? 5.075 -8.089 1.054 1.00 93.75 84 GLY A O 1
ATOM 660 N N . GLY A 1 85 ? 5.439 -8.343 -1.136 1.00 93.50 85 GLY A N 1
ATOM 661 C CA . GLY A 1 85 ? 4.011 -8.365 -1.480 1.00 93.50 85 GLY A CA 1
ATOM 662 C C . GLY A 1 85 ? 3.224 -9.479 -0.773 1.00 93.50 85 GLY A C 1
ATOM 663 O O . GLY A 1 85 ? 2.044 -9.304 -0.473 1.00 93.50 85 GLY A O 1
ATOM 664 N N . CYS A 1 86 ? 3.878 -10.596 -0.431 1.00 95.00 86 CYS A N 1
ATOM 665 C CA . CYS A 1 86 ? 3.265 -11.688 0.330 1.00 95.00 86 CYS A CA 1
ATOM 666 C C . CYS A 1 86 ? 2.851 -11.287 1.756 1.00 95.00 86 CYS A C 1
ATOM 668 O O . CYS A 1 86 ? 1.975 -11.935 2.325 1.00 95.00 86 CYS A O 1
ATOM 670 N N . ASP A 1 87 ? 3.422 -10.216 2.311 1.00 96.50 87 ASP A N 1
ATOM 671 C CA . ASP A 1 87 ? 3.129 -9.715 3.657 1.00 96.50 87 ASP A CA 1
ATOM 672 C C . ASP A 1 87 ? 1.811 -8.921 3.720 1.00 96.50 87 ASP A C 1
ATOM 674 O O . ASP A 1 87 ? 1.233 -8.731 4.794 1.00 96.50 87 ASP A O 1
ATOM 678 N N . ILE A 1 88 ? 1.281 -8.481 2.571 1.00 96.12 88 ILE A N 1
ATOM 679 C CA . ILE A 1 88 ? 0.052 -7.675 2.502 1.00 96.12 88 ILE A CA 1
ATOM 680 C C . ILE A 1 88 ? -1.163 -8.493 2.960 1.00 96.12 88 ILE A C 1
ATOM 682 O O . ILE A 1 88 ? -1.939 -8.029 3.793 1.00 96.12 88 ILE A O 1
ATOM 686 N N . ALA A 1 89 ? -1.309 -9.728 2.474 1.00 96.00 89 ALA A N 1
ATOM 687 C CA . ALA A 1 89 ? -2.434 -10.598 2.824 1.00 96.00 89 ALA A CA 1
ATOM 688 C C . ALA A 1 89 ? -2.550 -10.892 4.340 1.00 96.00 89 ALA A C 1
ATOM 690 O O . ALA A 1 89 ? -3.613 -10.622 4.905 1.00 96.00 89 ALA A O 1
ATOM 691 N N . PRO A 1 90 ? -1.505 -11.384 5.041 1.00 97.00 90 PRO A N 1
ATOM 692 C CA . PRO A 1 90 ? -1.585 -11.601 6.487 1.00 97.00 90 PRO A CA 1
ATOM 693 C C . PRO A 1 90 ? -1.782 -10.296 7.270 1.00 97.00 90 PRO A C 1
ATOM 695 O O . PRO A 1 90 ? -2.432 -10.312 8.312 1.00 97.00 90 PRO A O 1
ATOM 698 N N . THR A 1 91 ? -1.286 -9.162 6.763 1.00 97.00 91 THR A N 1
ATOM 699 C CA . THR A 1 91 ? -1.524 -7.844 7.375 1.00 97.00 91 THR A CA 1
ATOM 700 C C . THR A 1 91 ? -2.995 -7.435 7.288 1.00 97.00 91 THR A C 1
ATOM 702 O O . THR A 1 91 ? -3.557 -6.985 8.282 1.00 97.00 91 THR A O 1
ATOM 705 N N . ILE A 1 92 ? -3.649 -7.632 6.137 1.00 97.12 92 ILE A N 1
ATOM 706 C CA . ILE A 1 92 ? -5.087 -7.352 5.977 1.00 97.12 92 ILE A CA 1
ATOM 707 C C . ILE A 1 92 ? -5.916 -8.205 6.942 1.00 97.12 92 ILE A C 1
ATOM 709 O O . ILE A 1 92 ? -6.801 -7.673 7.609 1.00 97.12 92 ILE A O 1
ATOM 713 N N . LEU A 1 93 ? -5.617 -9.507 7.043 1.00 97.06 93 LEU A N 1
ATOM 714 C CA . LEU A 1 93 ? -6.336 -10.411 7.948 1.00 97.06 93 LEU A CA 1
ATOM 715 C C . LEU A 1 93 ? -6.246 -9.939 9.399 1.00 97.06 93 LEU A C 1
ATOM 717 O O . LEU A 1 93 ? -7.265 -9.851 10.079 1.00 97.06 93 LEU A O 1
ATOM 721 N N . GLU A 1 94 ? -5.052 -9.570 9.857 1.00 96.38 94 GLU A N 1
ATOM 722 C CA . GLU A 1 94 ? -4.876 -9.078 11.220 1.00 96.38 94 GLU A CA 1
ATOM 723 C C . GLU A 1 94 ? -5.593 -7.746 11.467 1.00 96.38 94 GLU A C 1
ATOM 725 O O . GLU A 1 94 ? -6.255 -7.592 12.491 1.00 96.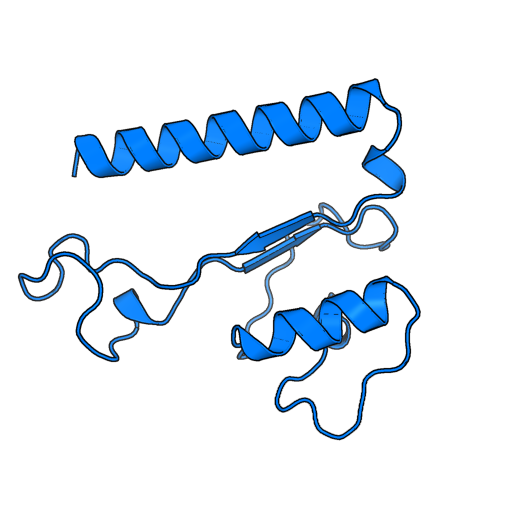38 94 GLU A O 1
ATOM 730 N N . LEU A 1 95 ? -5.520 -6.796 10.530 1.00 95.69 95 LEU A N 1
ATOM 731 C CA . LEU A 1 95 ? -6.193 -5.496 10.659 1.00 95.69 95 LEU A CA 1
ATOM 732 C C . LEU A 1 95 ? -7.724 -5.605 10.642 1.00 95.69 95 LEU A C 1
ATOM 734 O O . LEU A 1 95 ? -8.408 -4.710 11.156 1.00 95.69 95 LEU A O 1
ATOM 738 N N . ALA A 1 96 ? -8.245 -6.689 10.065 1.00 95.62 96 ALA A N 1
ATOM 739 C CA . ALA A 1 96 ? -9.649 -7.078 10.106 1.00 95.62 96 ALA A CA 1
ATOM 740 C C . ALA A 1 96 ? -10.023 -7.898 11.360 1.00 95.62 96 ALA A C 1
ATOM 742 O O . ALA A 1 96 ? -11.194 -8.224 11.538 1.00 95.62 96 ALA A O 1
ATOM 743 N N . GLY A 1 97 ? -9.061 -8.237 12.229 1.00 95.50 97 GLY A N 1
ATOM 744 C CA . GLY A 1 97 ? -9.285 -9.064 13.420 1.00 95.50 97 GLY A CA 1
ATOM 745 C C . GLY A 1 97 ? -9.509 -10.552 13.123 1.00 95.50 97 GLY A C 1
ATOM 746 O O . GLY A 1 97 ? -10.094 -11.258 13.941 1.00 95.50 97 GLY A O 1
ATOM 747 N N . LEU A 1 98 ? -9.075 -11.034 11.956 1.00 97.12 98 LEU A N 1
ATOM 748 C CA . LEU A 1 98 ? -9.220 -12.423 11.523 1.00 97.12 98 LEU A CA 1
ATOM 749 C C . LEU A 1 98 ? -7.964 -13.245 11.836 1.00 97.12 98 LEU A C 1
ATOM 751 O O . LEU A 1 98 ? -6.843 -12.736 11.880 1.00 97.12 98 LEU A O 1
ATOM 755 N N . SER A 1 99 ? -8.143 -14.555 12.009 1.00 96.31 99 SER A N 1
ATOM 756 C CA . SER A 1 99 ? -7.028 -15.493 12.164 1.00 96.31 99 SER A CA 1
ATOM 757 C C . SER A 1 99 ? -6.216 -15.613 10.873 1.00 96.31 99 SER A C 1
ATOM 759 O O . SER A 1 99 ? -6.791 -15.785 9.797 1.00 96.31 99 SER A O 1
ATOM 761 N N . ILE A 1 100 ? -4.887 -15.610 10.985 1.00 96.56 100 ILE A N 1
ATOM 762 C CA . ILE A 1 100 ? -3.972 -15.841 9.859 1.00 96.56 100 ILE A CA 1
ATOM 763 C C . ILE A 1 100 ? -3.754 -17.357 9.697 1.00 96.56 100 ILE A C 1
ATOM 765 O O . ILE A 1 100 ? -3.267 -17.993 10.636 1.00 96.56 100 ILE A O 1
ATOM 769 N N . PRO A 1 101 ? -4.076 -17.956 8.536 1.00 94.19 101 PRO A N 1
ATOM 770 C CA . PRO A 1 101 ? -3.778 -19.359 8.259 1.00 94.19 101 PRO A CA 1
ATOM 771 C C . PRO A 1 101 ? -2.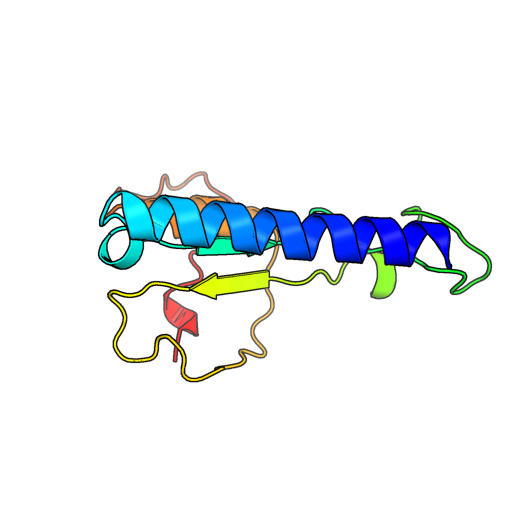275 -19.662 8.316 1.00 94.19 101 PRO A C 1
ATOM 773 O O . PRO A 1 101 ? -1.459 -18.908 7.786 1.00 94.19 101 PRO A O 1
ATOM 776 N N . GLY A 1 102 ? -1.902 -20.806 8.896 1.00 91.81 102 GLY A N 1
ATOM 777 C CA . GLY A 1 102 ? -0.495 -21.203 9.055 1.00 91.81 102 GLY 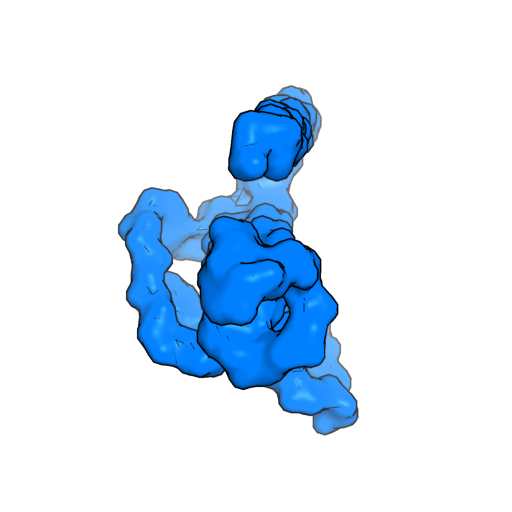A CA 1
ATOM 778 C C . GLY A 1 102 ? 0.251 -21.519 7.751 1.00 91.81 102 GLY A C 1
ATOM 779 O O . GLY A 1 102 ? 1.467 -21.661 7.771 1.00 91.81 102 GLY A O 1
ATOM 780 N N . ASN A 1 103 ? -0.453 -21.629 6.621 1.00 93.50 103 ASN A N 1
ATOM 781 C CA . ASN A 1 103 ? 0.122 -21.889 5.299 1.00 93.50 103 ASN A CA 1
ATOM 782 C C . ASN A 1 103 ? 0.384 -20.613 4.473 1.00 93.50 103 ASN A C 1
ATOM 784 O O . ASN A 1 103 ? 0.785 -20.716 3.314 1.00 93.50 103 ASN A O 1
ATOM 788 N N . ILE A 1 104 ? 0.157 -19.418 5.029 1.00 93.19 104 ILE A N 1
ATOM 789 C CA . ILE A 1 104 ? 0.537 -18.161 4.376 1.00 93.19 104 ILE A CA 1
ATOM 790 C C . ILE A 1 104 ? 2.049 -17.950 4.521 1.00 93.19 104 ILE A C 1
ATOM 792 O O . ILE A 1 104 ? 2.580 -17.940 5.626 1.00 93.19 104 ILE A O 1
ATOM 796 N N . GLY A 1 105 ? 2.744 -17.759 3.395 1.00 90.12 105 GLY A N 1
ATOM 797 C CA . GLY A 1 105 ? 4.203 -17.576 3.372 1.00 90.12 105 GLY A CA 1
ATOM 798 C C . GLY A 1 105 ? 4.699 -16.180 3.778 1.00 90.12 105 GLY A C 1
ATOM 799 O O . GLY A 1 105 ? 5.894 -16.007 3.999 1.00 90.12 105 GLY A O 1
ATOM 800 N N . GLY A 1 106 ? 3.810 -15.185 3.853 1.00 93.44 106 GLY A N 1
ATOM 801 C CA . GLY A 1 106 ? 4.136 -13.827 4.297 1.00 93.44 106 GLY A CA 1
ATOM 802 C C . GLY A 1 106 ? 4.002 -13.634 5.806 1.00 93.44 106 GLY A C 1
ATOM 803 O O . GLY A 1 106 ? 3.409 -14.448 6.515 1.00 93.44 106 GLY A O 1
ATOM 804 N N . LYS A 1 107 ? 4.513 -12.511 6.303 1.00 94.12 107 LYS A N 1
ATOM 805 C CA . LYS A 1 107 ? 4.406 -12.083 7.699 1.00 94.12 107 LYS A CA 1
ATOM 806 C C . LYS A 1 107 ? 3.552 -10.827 7.803 1.00 94.12 107 LYS A C 1
ATOM 808 O O . LYS A 1 107 ? 3.585 -9.952 6.951 1.00 94.12 107 LYS A O 1
ATOM 813 N N . LYS A 1 108 ? 2.793 -10.720 8.887 1.00 94.00 108 LYS A N 1
ATOM 814 C CA . LYS A 1 108 ? 2.073 -9.491 9.224 1.00 94.00 108 LYS A CA 1
ATOM 815 C C . LYS A 1 108 ? 3.034 -8.323 9.485 1.00 94.00 108 LYS A C 1
ATOM 817 O O . LYS A 1 108 ? 4.050 -8.491 10.159 1.00 94.00 108 LYS A O 1
ATOM 822 N N . LEU A 1 109 ? 2.684 -7.136 8.995 1.00 94.69 109 LEU A N 1
ATOM 823 C CA . LEU A 1 109 ? 3.519 -5.931 9.077 1.00 94.69 109 LEU A CA 1
ATOM 824 C C . LEU A 1 109 ? 3.206 -5.029 10.274 1.00 94.69 109 LEU A C 1
ATOM 826 O O . LEU A 1 109 ? 3.983 -4.121 10.562 1.00 94.69 109 LEU A O 1
ATOM 830 N N . THR A 1 110 ? 2.109 -5.276 10.987 1.00 90.50 110 THR A N 1
ATOM 831 C CA . THR A 1 110 ? 1.665 -4.470 12.141 1.00 90.50 110 THR A CA 1
ATOM 832 C C . THR A 1 110 ? 2.725 -4.351 13.239 1.00 90.50 110 THR A C 1
ATOM 834 O O . THR A 1 110 ? 2.852 -3.301 13.858 1.00 90.50 110 THR A O 1
ATOM 837 N N . ALA A 1 111 ? 3.569 -5.374 13.419 1.00 85.12 111 ALA A N 1
ATOM 838 C CA . ALA A 1 111 ? 4.705 -5.347 14.343 1.00 85.12 111 ALA A CA 1
ATOM 839 C C . ALA A 1 111 ? 5.743 -4.252 14.016 1.00 85.12 111 ALA A C 1
ATOM 841 O O . ALA A 1 111 ? 6.578 -3.928 14.853 1.00 85.12 111 ALA A O 1
ATOM 842 N N . SER A 1 112 ? 5.712 -3.694 12.802 1.00 84.00 112 SER A N 1
ATOM 843 C CA . SER A 1 112 ? 6.605 -2.623 12.345 1.00 84.00 112 SER A CA 1
ATOM 844 C C . SER A 1 112 ? 5.974 -1.226 12.407 1.00 84.00 112 SER A C 1
ATOM 846 O O . SER A 1 112 ? 6.584 -0.280 11.908 1.00 84.00 112 SER A O 1
ATOM 848 N N . PHE A 1 113 ? 4.760 -1.073 12.953 1.00 83.38 113 PHE A N 1
ATOM 849 C CA . PHE A 1 113 ? 4.015 0.196 12.908 1.00 83.38 113 PHE A CA 1
ATOM 850 C C . PHE A 1 113 ? 4.536 1.295 13.850 1.00 83.38 113 PHE A C 1
ATOM 852 O O . PHE A 1 113 ? 4.024 2.410 13.793 1.00 83.38 113 PHE A O 1
ATOM 859 N N . GLY A 1 114 ? 5.622 1.054 14.588 1.00 65.44 114 GLY A N 1
ATOM 860 C CA . GLY A 1 114 ? 6.263 2.033 15.471 1.00 65.44 114 GLY A CA 1
ATOM 861 C C . GLY A 1 114 ? 6.072 1.685 16.930 1.00 65.44 114 GLY A C 1
ATOM 862 O O . GLY A 1 114 ? 4.900 1.613 17.358 1.00 65.44 114 GLY A O 1
#

Foldseek 3Di:
DVVVVVVVVVVVVVVVVVCVVCVVVVNNQVDKDWDKDPWAFCPCPVHDGGADDPDCRTQPMDTDIAHNPDPCGPVPDDDPDDAHPLQVVQQVCVVVVHDDDPPRPHHHCVVRSD